Protein AF-A0A924RJ64-F1 (afdb_monomer_lite)

Structure (mmCIF, N/CA/C/O backbone):
data_AF-A0A924RJ64-F1
#
_entry.id   AF-A0A924RJ64-F1
#
loop_
_atom_site.group_PDB
_atom_site.id
_atom_site.type_symbol
_atom_site.label_atom_id
_atom_site.label_alt_id
_atom_site.label_comp_id
_atom_site.label_asym_id
_atom_site.label_entity_id
_atom_site.label_seq_id
_atom_site.pdbx_PDB_ins_code
_atom_site.Cartn_x
_atom_site.Cartn_y
_atom_site.Cartn_z
_atom_site.occupancy
_atom_site.B_iso_or_equiv
_atom_site.auth_seq_id
_atom_site.auth_comp_id
_atom_site.auth_asym_id
_atom_site.auth_atom_id
_atom_site.pdbx_PDB_model_num
ATOM 1 N N . GLY A 1 1 ? -3.984 2.011 -15.721 1.00 92.00 1 GLY A N 1
ATOM 2 C CA . GLY A 1 1 ? -4.230 1.329 -14.429 1.00 92.00 1 GLY A CA 1
ATOM 3 C C . GLY A 1 1 ? -3.162 1.703 -13.415 1.00 92.00 1 GLY A C 1
ATOM 4 O O . GLY A 1 1 ? -2.120 2.195 -13.830 1.00 92.00 1 GLY A O 1
ATOM 5 N N . VAL A 1 2 ? -3.395 1.471 -12.117 1.00 96.94 2 VAL A N 1
ATOM 6 C CA . VAL A 1 2 ? -2.487 1.910 -11.032 1.00 96.94 2 VAL A CA 1
ATOM 7 C C . VAL A 1 2 ? -1.043 1.439 -11.253 1.00 96.94 2 VAL A C 1
ATOM 9 O O . VAL A 1 2 ? -0.130 2.252 -11.197 1.00 96.94 2 VAL A O 1
ATOM 12 N N . LEU A 1 3 ? -0.831 0.166 -11.610 1.00 96.81 3 LEU A N 1
ATOM 13 C CA . LEU A 1 3 ? 0.514 -0.368 -11.874 1.00 96.81 3 LEU A CA 1
ATOM 14 C C . LEU A 1 3 ? 1.208 0.297 -13.069 1.00 96.81 3 LEU A C 1
ATOM 16 O O . LEU A 1 3 ? 2.369 0.670 -12.958 1.00 96.81 3 LEU A O 1
ATOM 20 N N . ALA A 1 4 ? 0.499 0.492 -14.184 1.00 97.50 4 ALA A N 1
ATOM 21 C CA . ALA A 1 4 ? 1.051 1.170 -15.360 1.00 97.50 4 ALA A CA 1
ATOM 22 C C . ALA A 1 4 ? 1.417 2.633 -15.054 1.00 97.50 4 ALA A C 1
ATOM 24 O O . ALA A 1 4 ? 2.461 3.112 -15.484 1.00 97.50 4 ALA A O 1
ATOM 25 N N . HIS A 1 5 ? 0.591 3.324 -14.260 1.00 98.25 5 HIS A N 1
ATOM 26 C CA . HIS A 1 5 ? 0.900 4.674 -13.796 1.00 98.25 5 HIS A CA 1
ATOM 27 C C . HIS A 1 5 ? 2.154 4.676 -12.910 1.00 98.25 5 HIS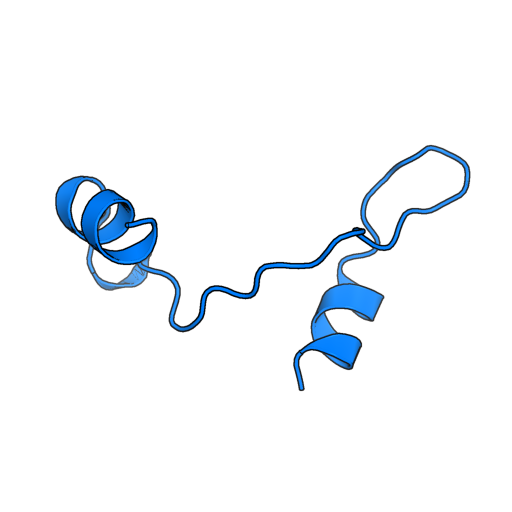 A C 1
ATOM 29 O O . HIS A 1 5 ? 3.060 5.464 -13.151 1.00 98.25 5 HIS A O 1
ATOM 35 N N . CYS A 1 6 ? 2.269 3.762 -11.941 1.00 98.31 6 CYS A N 1
ATOM 36 C CA . CYS A 1 6 ? 3.481 3.638 -11.127 1.00 98.31 6 CYS A CA 1
ATOM 37 C C . CYS A 1 6 ? 4.725 3.323 -11.972 1.00 98.31 6 CYS A C 1
ATOM 39 O O . CYS A 1 6 ? 5.764 3.933 -11.748 1.00 98.31 6 CYS A O 1
ATOM 41 N N . ALA A 1 7 ? 4.627 2.422 -12.950 1.00 97.50 7 ALA A N 1
ATOM 42 C CA . ALA A 1 7 ? 5.750 2.040 -13.806 1.00 97.50 7 ALA A CA 1
ATOM 43 C C . ALA A 1 7 ? 6.271 3.191 -14.681 1.00 97.50 7 ALA A C 1
ATOM 45 O O . ALA A 1 7 ? 7.466 3.259 -14.942 1.00 97.50 7 ALA A O 1
ATOM 46 N N . ALA A 1 8 ? 5.395 4.110 -15.096 1.00 98.38 8 ALA A N 1
ATOM 47 C CA . ALA A 1 8 ? 5.786 5.280 -15.879 1.00 98.38 8 ALA A CA 1
ATOM 48 C C . ALA A 1 8 ? 6.469 6.387 -15.049 1.00 98.38 8 ALA A C 1
ATOM 50 O O . ALA A 1 8 ? 7.173 7.215 -15.617 1.00 98.38 8 ALA A O 1
ATOM 51 N N . HIS A 1 9 ? 6.270 6.420 -13.723 1.00 98.25 9 HIS A N 1
ATOM 52 C CA . HIS 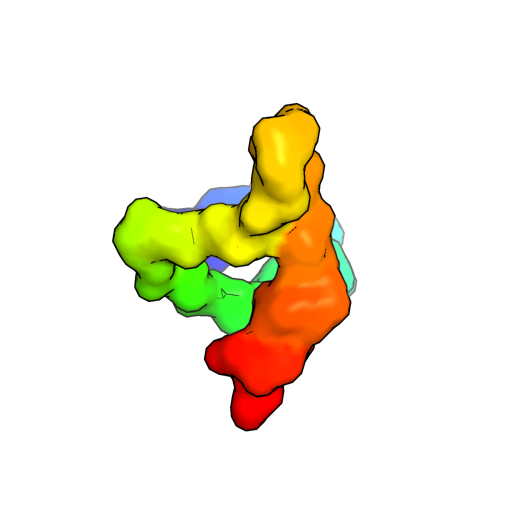A 1 9 ? 6.695 7.547 -12.875 1.00 98.25 9 HIS A CA 1
ATOM 53 C C . HIS A 1 9 ? 7.657 7.163 -11.741 1.00 98.25 9 HIS A C 1
ATOM 55 O O . HIS A 1 9 ? 8.226 8.041 -11.093 1.00 98.25 9 HIS A O 1
ATOM 61 N N . LEU A 1 10 ? 7.838 5.871 -11.457 1.00 98.19 10 LEU A N 1
ATOM 62 C CA . LEU A 1 10 ? 8.668 5.381 -10.359 1.00 98.19 10 LEU A CA 1
ATOM 63 C C . LEU A 1 10 ? 9.800 4.492 -10.872 1.00 98.19 10 LEU A C 1
ATOM 65 O O . LEU A 1 10 ? 9.651 3.749 -11.837 1.00 98.19 10 LEU A O 1
ATOM 69 N N . SER A 1 11 ? 10.924 4.502 -10.154 1.00 98.31 11 SER A N 1
ATOM 70 C CA . SER A 1 11 ? 11.971 3.499 -10.342 1.00 98.31 11 SER A CA 1
ATOM 71 C C . SER A 1 11 ? 11.436 2.098 -10.028 1.00 98.31 11 SER A C 1
ATOM 73 O O . SER A 1 11 ? 10.623 1.932 -9.118 1.00 98.31 11 SER A O 1
ATOM 75 N N . GLY A 1 12 ? 11.934 1.074 -10.730 1.00 97.44 12 GLY A N 1
ATOM 76 C CA . GLY A 1 12 ? 11.393 -0.292 -10.663 1.00 97.44 12 GLY A CA 1
ATOM 77 C C . GLY A 1 12 ? 11.200 -0.845 -9.243 1.00 97.44 12 GLY A C 1
ATOM 78 O O . GLY A 1 12 ? 10.156 -1.409 -8.937 1.00 97.44 12 GLY A O 1
ATOM 79 N N . PHE A 1 13 ? 12.148 -0.598 -8.332 1.00 97.31 13 PHE A N 1
ATOM 80 C CA . PHE A 1 13 ? 12.074 -1.067 -6.938 1.00 97.31 13 PHE A CA 1
ATOM 81 C C . PHE A 1 13 ? 10.985 -0.392 -6.082 1.00 97.31 13 PHE A C 1
ATOM 83 O O . PHE A 1 13 ? 10.689 -0.866 -4.986 1.00 97.31 13 PHE A O 1
ATOM 90 N N . LYS A 1 14 ? 10.407 0.722 -6.548 1.00 97.81 14 LYS A N 1
ATOM 91 C CA . LYS A 1 14 ? 9.316 1.447 -5.876 1.00 97.81 14 LYS A CA 1
ATOM 92 C C . LYS A 1 14 ? 7.937 1.049 -6.399 1.00 97.81 14 LYS A C 1
ATOM 94 O O . LYS A 1 14 ? 6.933 1.452 -5.813 1.00 97.81 14 LYS A O 1
ATOM 99 N N . ILE A 1 15 ? 7.869 0.293 -7.495 1.00 98.06 15 ILE A N 1
ATOM 100 C CA . ILE A 1 15 ? 6.598 -0.172 -8.046 1.00 98.06 15 ILE A CA 1
ATOM 101 C C . ILE A 1 15 ? 6.001 -1.199 -7.067 1.00 98.06 15 ILE A C 1
ATOM 103 O O . ILE A 1 15 ? 6.691 -2.141 -6.665 1.00 98.06 15 ILE A O 1
ATOM 107 N N . PRO A 1 16 ? 4.733 -1.040 -6.645 1.00 96.00 16 PRO A N 1
ATOM 108 C CA . PRO A 1 16 ? 4.104 -1.982 -5.730 1.00 96.00 16 PRO A CA 1
ATOM 109 C C . PRO A 1 16 ? 3.938 -3.357 -6.387 1.00 96.00 16 PRO A C 1
ATOM 111 O O . PRO A 1 16 ? 3.559 -3.462 -7.550 1.00 96.00 16 PRO A O 1
ATOM 114 N N . LYS A 1 17 ? 4.162 -4.427 -5.617 1.00 92.81 17 LYS A N 1
ATOM 115 C CA . LYS A 1 17 ? 4.007 -5.815 -6.096 1.00 92.81 17 LYS A CA 1
ATOM 116 C C . LYS A 1 17 ? 2.544 -6.231 -6.296 1.00 92.81 17 LYS A C 1
ATOM 118 O O . LYS A 1 17 ? 2.261 -7.102 -7.108 1.00 92.81 17 LYS A O 1
ATOM 123 N N . LYS A 1 18 ? 1.619 -5.636 -5.537 1.00 92.06 18 LYS A N 1
ATOM 124 C CA . LYS A 1 18 ? 0.177 -5.916 -5.582 1.00 92.06 18 LYS A CA 1
ATOM 125 C C . LYS A 1 18 ? -0.595 -4.627 -5.322 1.00 92.06 18 LYS A C 1
ATOM 127 O O . LYS A 1 18 ? -0.163 -3.798 -4.523 1.00 92.06 18 LYS A O 1
ATOM 132 N N . VAL A 1 19 ? -1.745 -4.491 -5.972 1.00 93.88 19 VAL A N 1
ATOM 133 C CA .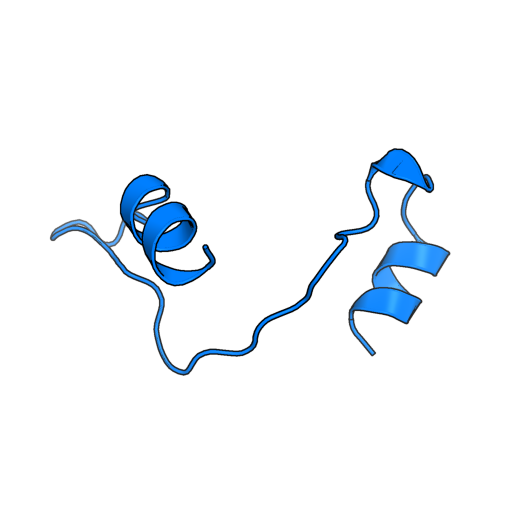 VAL A 1 19 ? -2.730 -3.436 -5.711 1.00 93.88 19 VAL A CA 1
ATOM 134 C C . VAL A 1 19 ? -4.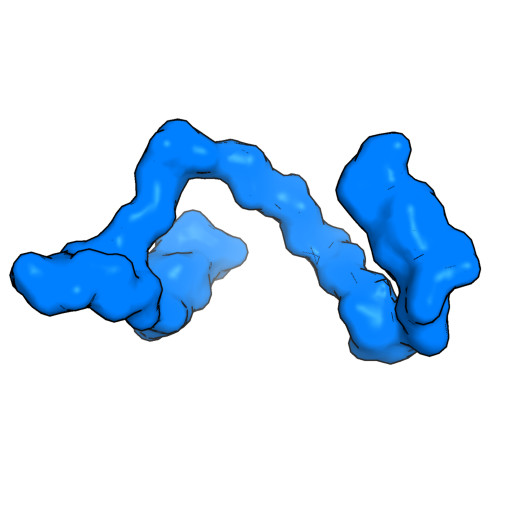031 -4.124 -5.322 1.00 93.88 19 VAL A C 1
ATOM 136 O O . VAL A 1 19 ? -4.515 -4.977 -6.060 1.00 93.88 19 VAL A O 1
ATOM 139 N N . VAL A 1 20 ? -4.565 -3.784 -4.151 1.00 91.88 20 VAL A N 1
ATOM 140 C CA . VAL A 1 20 ? -5.839 -4.310 -3.649 1.00 91.88 20 VAL A CA 1
ATOM 141 C C . VAL A 1 20 ? -6.778 -3.135 -3.452 1.00 91.88 20 VAL A C 1
ATOM 143 O O . VAL A 1 20 ? -6.453 -2.197 -2.725 1.00 91.88 20 VAL A O 1
ATOM 146 N N . PHE A 1 21 ? -7.923 -3.189 -4.119 1.00 93.19 21 PHE A N 1
ATOM 147 C CA . PHE A 1 21 ? -9.013 -2.253 -3.893 1.00 93.19 21 PHE A CA 1
ATOM 148 C C . PHE A 1 21 ? -9.896 -2.808 -2.778 1.00 93.19 21 PHE A C 1
ATOM 150 O O . PHE A 1 21 ? -10.204 -3.996 -2.756 1.00 93.19 21 PHE A O 1
ATOM 157 N N . THR A 1 22 ? -10.256 -1.950 -1.836 1.00 91.25 22 THR A N 1
ATOM 158 C CA . THR A 1 22 ? -11.109 -2.265 -0.691 1.00 91.25 22 THR A CA 1
ATOM 159 C C . THR A 1 22 ? -12.063 -1.102 -0.498 1.00 91.25 22 THR A C 1
ATOM 161 O O . THR A 1 22 ? -11.713 0.039 -0.807 1.00 91.25 22 THR A O 1
ATOM 164 N N . GLU A 1 23 ? -13.248 -1.380 0.024 1.00 93.56 23 GLU A N 1
ATOM 165 C CA . GLU A 1 23 ? -14.216 -0.332 0.331 1.00 93.56 23 GLU A CA 1
ATOM 166 C C . GLU A 1 23 ? -13.767 0.528 1.516 1.00 93.56 23 GLU A C 1
ATOM 168 O O . GLU A 1 23 ? -14.104 1.706 1.577 1.00 93.56 23 GLU A O 1
ATOM 173 N N . ASN A 1 24 ? -12.962 -0.025 2.436 1.00 91.88 24 ASN A N 1
ATOM 174 C CA . ASN A 1 24 ? -12.553 0.666 3.657 1.00 91.88 24 ASN A CA 1
ATOM 175 C C . ASN A 1 24 ? -11.100 0.387 4.067 1.00 91.88 24 ASN A C 1
ATOM 177 O O . ASN A 1 24 ? -10.554 -0.696 3.845 1.00 91.88 24 ASN A O 1
ATOM 181 N N . LEU A 1 25 ? -10.487 1.382 4.722 1.00 94.56 25 LEU A N 1
ATOM 182 C CA . LEU A 1 25 ? -9.171 1.280 5.357 1.00 94.56 25 LEU A CA 1
ATOM 183 C C . LEU A 1 25 ? -9.337 1.259 6.883 1.00 94.56 25 LEU A C 1
ATOM 185 O O . LEU A 1 25 ? -10.044 2.122 7.408 1.00 94.56 25 LEU A O 1
ATOM 189 N N . PRO A 1 26 ? -8.657 0.350 7.605 1.00 94.88 26 PRO A N 1
ATOM 190 C CA . PRO A 1 26 ? -8.726 0.293 9.056 1.00 94.88 26 PRO A CA 1
ATOM 191 C C . PRO A 1 26 ? -8.102 1.555 9.652 1.00 94.88 26 PRO A C 1
ATOM 193 O O . PRO A 1 26 ? -6.989 1.962 9.285 1.00 94.88 26 PRO A O 1
ATOM 196 N N . ARG A 1 27 ? -8.833 2.197 10.562 1.00 97.12 27 ARG A N 1
ATOM 197 C CA . ARG A 1 27 ? -8.460 3.471 11.179 1.00 97.12 27 ARG A CA 1
ATOM 198 C C . ARG A 1 27 ? -8.725 3.440 12.679 1.00 97.12 27 ARG A C 1
ATOM 200 O O . ARG A 1 27 ? -9.667 2.800 13.126 1.00 97.12 27 ARG A O 1
ATOM 207 N N . AS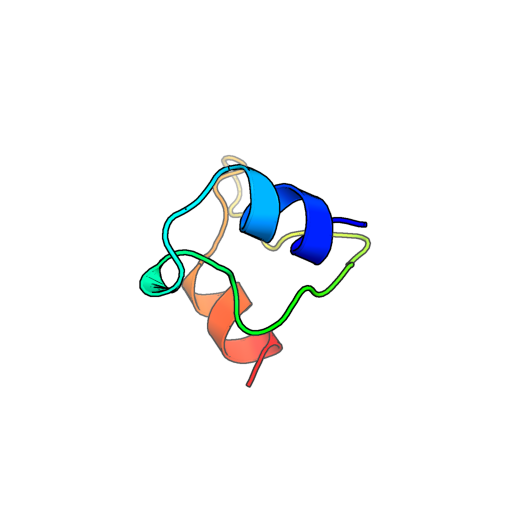N A 1 28 ? -7.907 4.155 13.448 1.00 97.06 28 ASN A N 1
ATOM 208 C CA . ASN A 1 28 ? -8.191 4.390 14.864 1.00 97.06 28 ASN A CA 1
ATOM 209 C C . ASN A 1 28 ? -9.285 5.457 15.054 1.00 97.06 28 ASN A C 1
ATOM 211 O O . ASN A 1 28 ? -9.716 6.091 14.092 1.00 97.06 28 ASN A O 1
ATOM 215 N N . ALA A 1 29 ? -9.680 5.707 16.307 1.00 97.56 29 ALA A N 1
ATOM 216 C CA . ALA A 1 29 ? -10.699 6.703 16.657 1.00 97.56 29 ALA A CA 1
ATOM 217 C C . ALA A 1 29 ? -10.376 8.134 16.174 1.00 97.56 29 ALA A C 1
ATOM 219 O O . ALA A 1 29 ? -11.279 8.923 15.933 1.00 97.56 29 ALA A O 1
ATOM 220 N N . SER A 1 30 ? -9.097 8.470 15.982 1.00 97.19 30 SER A N 1
ATOM 221 C CA . SER A 1 30 ? -8.661 9.759 15.420 1.00 97.19 30 SER A CA 1
ATOM 222 C C . SER A 1 30 ? -8.514 9.742 13.889 1.00 97.19 30 SER A C 1
ATOM 224 O O . SER A 1 30 ? -7.950 10.672 13.317 1.00 97.19 30 SER A O 1
ATOM 226 N N . GLY A 1 31 ? -8.935 8.669 13.212 1.00 96.81 31 GLY A N 1
ATOM 227 C CA . GLY A 1 31 ? -8.906 8.529 11.753 1.00 96.81 31 GLY A CA 1
ATOM 228 C C . GLY A 1 31 ? -7.561 8.102 11.149 1.00 96.81 31 GLY A C 1
ATOM 229 O O . GLY A 1 31 ? -7.453 7.974 9.922 1.00 96.81 31 GLY A O 1
ATOM 230 N N . LYS A 1 32 ? -6.524 7.849 11.960 1.00 97.25 32 LYS A N 1
ATOM 231 C CA . LYS A 1 32 ? -5.206 7.416 11.462 1.00 97.25 32 LYS A CA 1
ATOM 232 C C . LYS A 1 32 ? -5.256 5.966 10.997 1.00 97.25 32 LYS A C 1
ATOM 234 O O . LYS A 1 32 ? -5.790 5.115 11.700 1.00 97.25 32 LYS A O 1
ATOM 239 N N . ILE A 1 33 ? -4.637 5.682 9.851 1.00 96.50 33 ILE A N 1
ATOM 240 C CA . ILE A 1 33 ? -4.577 4.331 9.278 1.00 96.50 33 ILE A CA 1
ATOM 241 C C . ILE A 1 33 ? -3.775 3.390 10.182 1.00 96.50 33 ILE A C 1
ATOM 243 O O . ILE A 1 33 ? -2.622 3.664 10.533 1.00 96.50 33 ILE A O 1
ATOM 247 N N . LEU A 1 34 ? -4.355 2.229 10.473 1.00 96.88 34 LEU A N 1
ATOM 248 C CA . LEU A 1 34 ? -3.726 1.161 11.239 1.00 96.88 34 LEU A CA 1
ATOM 249 C C . LEU A 1 34 ? -2.915 0.248 10.309 1.00 96.88 34 LEU A C 1
ATOM 251 O O . LEU A 1 34 ? -3.367 -0.804 9.862 1.00 96.88 34 LEU A O 1
ATOM 255 N N . LYS A 1 35 ? -1.662 0.636 10.028 1.00 95.00 35 LYS A N 1
ATOM 256 C CA . LYS A 1 35 ? -0.761 -0.121 9.129 1.00 95.00 35 LYS A CA 1
ATOM 257 C C . LYS A 1 35 ? -0.555 -1.583 9.548 1.00 95.00 35 LYS A C 1
ATOM 259 O O . LYS A 1 35 ? -0.297 -2.418 8.689 1.00 95.00 35 LYS A O 1
ATOM 264 N N . ARG A 1 36 ? -0.626 -1.895 10.849 1.00 95.69 36 ARG A N 1
ATOM 265 C CA . ARG A 1 36 ? -0.482 -3.272 11.352 1.00 95.69 36 ARG A CA 1
ATOM 266 C C . ARG A 1 36 ? -1.624 -4.161 10.861 1.00 95.69 36 ARG A C 1
ATOM 268 O O . ARG A 1 36 ? -1.359 -5.230 10.330 1.00 95.69 36 ARG A O 1
ATOM 275 N N . GLU A 1 37 ? -2.857 -3.685 10.981 1.00 94.75 37 GLU A N 1
ATOM 276 C CA . GLU A 1 37 ? -4.054 -4.403 10.531 1.00 94.75 37 GLU A CA 1
ATOM 277 C C . GLU A 1 37 ? -4.091 -4.534 9.008 1.00 94.75 37 GLU A C 1
ATOM 279 O O . GLU A 1 37 ? -4.421 -5.596 8.487 1.00 94.75 37 GLU A O 1
ATOM 284 N N . LEU A 1 38 ? -3.636 -3.505 8.284 1.00 92.75 38 LEU A N 1
ATOM 285 C CA . LEU A 1 38 ? -3.449 -3.606 6.835 1.00 92.75 38 LEU A CA 1
ATOM 286 C C . LEU A 1 38 ? -2.477 -4.722 6.439 1.00 92.75 38 LEU A C 1
ATOM 288 O O . LEU A 1 38 ? -2.726 -5.420 5.468 1.00 92.75 38 LEU A O 1
ATOM 292 N N . ARG A 1 39 ? -1.371 -4.921 7.166 1.00 91.00 39 ARG A N 1
ATOM 293 C CA . AR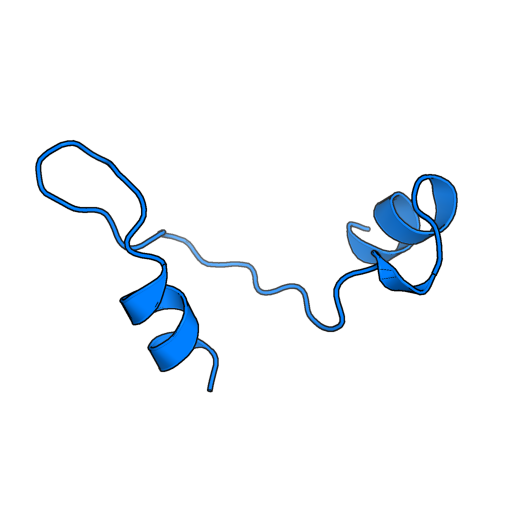G A 1 39 ? -0.447 -6.023 6.850 1.00 91.00 39 ARG A CA 1
ATOM 294 C C . ARG A 1 39 ? -1.071 -7.383 7.135 1.00 91.00 39 ARG A C 1
ATOM 296 O O . ARG A 1 39 ? -0.908 -8.275 6.321 1.00 91.00 39 ARG A O 1
ATOM 303 N N . LEU A 1 40 ? -1.782 -7.526 8.255 1.00 91.19 40 LEU A N 1
ATOM 304 C CA . LEU A 1 40 ? -2.426 -8.791 8.630 1.00 91.19 40 LEU A CA 1
ATOM 305 C C . LEU A 1 40 ? -3.559 -9.186 7.677 1.00 91.19 40 LEU A C 1
ATOM 307 O O . LEU A 1 40 ? -3.725 -10.363 7.407 1.00 91.19 40 LEU A O 1
ATOM 311 N N . SER A 1 41 ? -4.309 -8.214 7.155 1.00 84.75 41 SER A N 1
ATOM 312 C CA . SER A 1 41 ? -5.403 -8.455 6.199 1.00 84.75 41 SER A CA 1
ATOM 313 C C . SER A 1 41 ? -4.940 -8.744 4.767 1.00 84.75 41 SER A C 1
ATOM 315 O O . SER A 1 41 ? -5.754 -9.115 3.928 1.00 84.75 41 SER A O 1
ATOM 317 N N . LEU A 1 42 ? -3.654 -8.536 4.469 1.00 75.00 42 LEU A N 1
ATOM 318 C CA . LEU A 1 42 ? -3.067 -8.709 3.136 1.00 75.00 42 LEU A CA 1
ATOM 319 C C . LEU A 1 42 ? -2.055 -9.866 3.060 1.00 75.00 42 LEU A C 1
ATOM 321 O O . LEU A 1 42 ? -1.492 -10.081 1.981 1.00 75.00 42 LEU A O 1
ATOM 325 N N . LEU A 1 43 ? -1.812 -10.550 4.184 1.00 62.00 43 LEU A N 1
ATOM 326 C CA . LEU A 1 43 ? -1.162 -11.864 4.246 1.00 62.00 43 LEU A CA 1
ATOM 327 C C . LEU A 1 43 ? -2.146 -12.938 3.776 1.00 62.00 43 LEU A C 1
ATOM 329 O O . LEU A 1 43 ? -1.692 -13.817 3.015 1.00 62.00 43 LEU A O 1
#

pLDDT: mean 94.08, std 6.48, range [62.0, 98.38]

Secondary structure (DSSP, 8-state):
-HHHHHHHHS-GGGS-S-----S---B-TTS-B-HHHHHHTT-

Foldseek 3Di:
DQQVVCVVPHDPVPRDPDDDDDPDFDADPVRHGDVVVVVVVVD

Sequence (43 aa):
GVLAHCAAHLSGFKIPKKVVFTENLPRNASGKILKRELRLSLL

Radius of gyration: 13.08 Å; chains: 1; bounding box: 26×22×32 Å